Protein AF-A0A098S2Q8-F1 (afdb_monomer_lite)

Structure (mmCIF, N/CA/C/O backbone):
data_AF-A0A098S2Q8-F1
#
_entry.id   AF-A0A098S2Q8-F1
#
loop_
_atom_site.group_PDB
_atom_site.id
_atom_site.type_symbol
_atom_site.label_atom_id
_atom_site.label_alt_id
_atom_site.label_comp_id
_atom_site.label_asym_id
_atom_site.label_entity_id
_atom_site.label_seq_id
_atom_site.pdbx_PDB_ins_code
_ato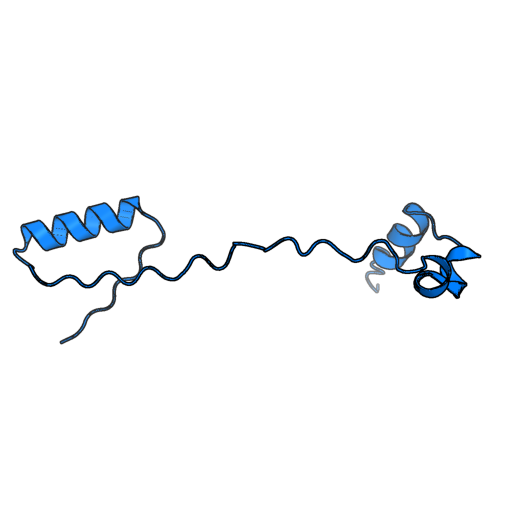m_site.Cartn_x
_atom_site.Cartn_y
_atom_site.Cartn_z
_atom_site.occupancy
_atom_site.B_iso_or_equiv
_atom_site.auth_seq_id
_atom_site.auth_comp_id
_atom_site.auth_asym_id
_atom_site.auth_atom_id
_atom_site.pdbx_PDB_model_num
ATOM 1 N N . MET A 1 1 ? -34.112 7.309 15.699 1.00 59.72 1 MET A N 1
ATOM 2 C CA . MET A 1 1 ? -33.253 8.383 15.161 1.00 59.72 1 MET A CA 1
ATOM 3 C C . MET A 1 1 ? -31.836 7.841 15.165 1.00 59.72 1 MET A C 1
ATOM 5 O O . MET A 1 1 ? -31.416 7.345 16.202 1.00 59.72 1 MET A O 1
ATOM 9 N N . THR A 1 2 ? -31.162 7.820 14.018 1.00 65.75 2 THR A N 1
ATOM 10 C CA . THR A 1 2 ? -29.878 7.119 13.842 1.00 65.75 2 THR A CA 1
ATOM 11 C C . THR A 1 2 ? -28.805 8.152 13.528 1.00 65.75 2 THR A C 1
ATOM 13 O O . THR A 1 2 ? -29.016 8.982 12.649 1.00 65.75 2 THR A O 1
ATOM 16 N N . ILE A 1 3 ? -27.694 8.133 14.266 1.00 73.38 3 ILE A N 1
ATOM 17 C CA . ILE A 1 3 ? -26.581 9.078 14.106 1.00 73.38 3 ILE A CA 1
ATOM 18 C C . ILE A 1 3 ? -25.335 8.275 13.738 1.00 73.38 3 ILE A C 1
ATOM 20 O O . ILE A 1 3 ? -24.980 7.336 14.448 1.00 73.38 3 ILE A O 1
ATOM 24 N N . THR A 1 4 ? -24.674 8.658 12.648 1.00 79.75 4 THR A N 1
ATOM 25 C CA . THR A 1 4 ? -23.410 8.061 12.199 1.00 79.75 4 THR A CA 1
ATOM 26 C C . THR A 1 4 ? -22.267 9.013 12.533 1.00 79.75 4 THR A C 1
ATOM 28 O O . THR A 1 4 ? -22.312 10.180 12.151 1.00 79.75 4 THR A O 1
ATOM 31 N N . ILE A 1 5 ? -21.247 8.525 13.242 1.00 80.56 5 ILE A N 1
ATOM 32 C CA . ILE A 1 5 ? -20.059 9.301 13.623 1.00 80.56 5 ILE A CA 1
ATOM 33 C C . ILE A 1 5 ? -18.845 8.655 12.959 1.00 80.56 5 ILE A C 1
ATOM 35 O O . ILE A 1 5 ? -18.573 7.479 13.186 1.00 80.56 5 ILE A O 1
ATOM 39 N N . GLN A 1 6 ? -18.118 9.424 12.151 1.00 79.88 6 GLN A N 1
ATOM 40 C CA . GLN A 1 6 ? -16.851 9.006 11.554 1.00 79.88 6 GLN A CA 1
ATOM 41 C C . GLN A 1 6 ? -15.696 9.648 12.323 1.00 79.88 6 GLN A C 1
ATOM 43 O O . GLN A 1 6 ? -15.699 10.854 12.567 1.00 79.88 6 GLN A O 1
ATOM 48 N N . THR A 1 7 ? -14.712 8.843 12.714 1.00 81.75 7 THR A N 1
ATOM 49 C CA . THR A 1 7 ? -13.518 9.293 13.442 1.00 81.75 7 THR A CA 1
ATOM 50 C C . THR A 1 7 ? -12.274 9.003 12.615 1.00 81.75 7 THR A C 1
ATOM 52 O O . THR A 1 7 ? -12.156 7.910 12.065 1.00 81.75 7 THR A O 1
ATOM 55 N N . ALA A 1 8 ? -11.344 9.958 12.544 1.00 80.56 8 ALA A N 1
ATOM 56 C CA . ALA A 1 8 ? -10.119 9.824 11.752 1.00 80.56 8 ALA A CA 1
ATOM 57 C C . ALA A 1 8 ? -9.104 8.853 12.379 1.00 80.56 8 ALA A C 1
ATOM 59 O O . ALA A 1 8 ? -8.369 8.167 11.673 1.00 80.56 8 ALA A O 1
ATOM 60 N N . ASP A 1 9 ? -9.065 8.795 13.707 1.00 84.00 9 ASP A N 1
ATOM 61 C CA . ASP A 1 9 ? -8.023 8.115 14.463 1.00 84.00 9 ASP A CA 1
ATOM 62 C C . ASP A 1 9 ? -8.584 7.306 15.643 1.00 84.00 9 ASP A C 1
ATOM 64 O O . ASP A 1 9 ? -9.702 7.510 16.129 1.00 84.00 9 ASP A O 1
ATOM 68 N N . LYS A 1 10 ? -7.774 6.350 16.114 1.00 82.44 10 LYS A N 1
ATOM 69 C CA . LYS A 1 10 ? -8.147 5.438 17.204 1.00 82.44 10 LYS A CA 1
ATOM 70 C C . LYS A 1 10 ? -8.286 6.154 18.552 1.00 82.44 10 LYS A C 1
ATOM 72 O O . LYS A 1 10 ? -9.064 5.700 19.391 1.00 82.44 10 LYS A O 1
ATOM 77 N N . GLU A 1 11 ? -7.568 7.255 18.773 1.00 85.62 11 GLU A N 1
ATOM 78 C CA . GLU A 1 11 ? -7.660 8.011 20.026 1.00 85.62 11 GLU A CA 1
ATOM 79 C C . GLU A 1 11 ? -8.969 8.803 20.104 1.00 85.62 11 GLU A C 1
ATOM 81 O O . GLU A 1 11 ? -9.634 8.803 21.144 1.00 85.62 11 GLU A O 1
ATOM 86 N N . ALA A 1 12 ? -9.390 9.424 18.999 1.00 82.38 12 ALA A N 1
ATOM 87 C CA . ALA A 1 12 ? -10.6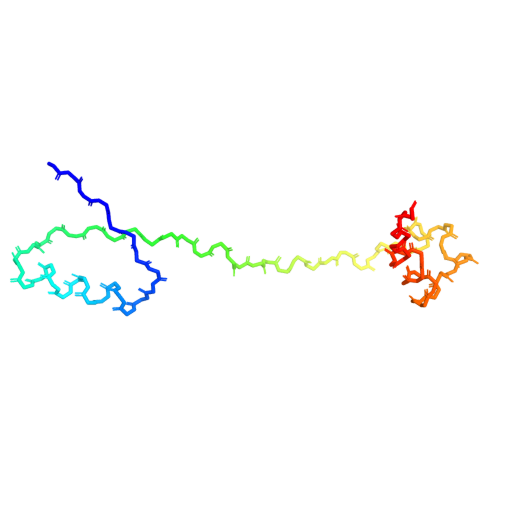90 10.075 18.887 1.00 82.38 12 ALA A CA 1
ATOM 88 C C . ALA A 1 12 ? -11.842 9.084 19.102 1.00 82.38 12 ALA A C 1
ATOM 90 O O . ALA A 1 12 ? -12.770 9.385 19.857 1.00 82.38 12 ALA A O 1
ATOM 91 N N . LEU A 1 13 ? -11.752 7.875 18.533 1.00 86.50 13 LEU A N 1
ATOM 92 C CA . LEU A 1 13 ? -12.732 6.811 18.775 1.00 86.50 13 LEU A CA 1
ATOM 93 C C . LEU A 1 13 ? -12.842 6.466 20.269 1.00 86.50 13 LEU A C 1
ATOM 95 O O . LEU A 1 13 ? -13.948 6.355 20.798 1.00 86.50 13 LEU A O 1
ATOM 99 N N . ALA A 1 14 ? -11.713 6.341 20.975 1.00 84.50 14 ALA A N 1
ATOM 100 C CA . ALA A 1 14 ? -11.702 6.027 22.404 1.00 84.50 14 ALA A CA 1
ATOM 101 C C . ALA A 1 14 ? -12.365 7.126 23.256 1.00 84.50 14 ALA A C 1
ATOM 103 O O . ALA A 1 14 ? -13.120 6.821 24.182 1.00 84.50 14 ALA A O 1
ATOM 104 N N . LYS A 1 15 ? -12.137 8.403 22.922 1.00 87.44 15 LYS A N 1
ATOM 105 C CA . LYS A 1 15 ? -12.784 9.545 23.594 1.00 87.44 15 LYS A CA 1
ATOM 106 C C . LYS A 1 15 ? -14.299 9.536 23.387 1.00 87.44 15 LYS A C 1
ATOM 108 O O . LYS A 1 15 ? -15.043 9.705 24.352 1.00 87.44 15 LYS A O 1
ATOM 113 N N . VAL A 1 16 ? -14.754 9.277 22.160 1.00 86.25 16 VAL A N 1
ATOM 114 C CA . VAL A 1 16 ? -16.186 9.180 21.833 1.00 86.25 16 VAL A CA 1
ATOM 115 C C . VAL A 1 16 ? -16.830 7.993 22.552 1.00 86.25 16 VAL A C 1
ATOM 117 O O . VAL A 1 16 ? -17.884 8.148 23.163 1.00 86.25 16 VAL A O 1
ATOM 120 N N . LEU A 1 17 ? -16.179 6.828 22.572 1.00 84.94 17 LEU A N 1
ATOM 121 C CA . LEU A 1 17 ? -16.676 5.659 23.305 1.00 84.94 17 LEU A CA 1
ATOM 122 C C . LEU A 1 17 ? -16.785 5.920 24.811 1.00 84.94 17 LEU A C 1
ATOM 124 O O . LEU A 1 17 ? -17.760 5.501 25.430 1.00 84.94 17 LEU A O 1
ATOM 128 N N . ASN A 1 18 ? -15.823 6.629 25.404 1.00 86.06 18 ASN A N 1
ATOM 129 C CA . ASN A 1 18 ? -15.899 7.009 26.814 1.00 86.06 18 ASN A CA 1
ATOM 130 C C . ASN A 1 18 ? -17.050 7.984 27.083 1.00 86.06 18 ASN A C 1
ATOM 132 O O . ASN A 1 18 ? -17.788 7.780 28.043 1.00 86.06 18 ASN A O 1
ATOM 136 N N . LEU A 1 19 ? -17.269 8.976 26.217 1.00 86.31 19 LEU A N 1
ATOM 137 C CA . LEU A 1 19 ? -18.412 9.884 26.327 1.00 86.31 19 LEU A CA 1
ATOM 138 C C . LEU A 1 19 ? -19.745 9.119 26.270 1.00 86.31 19 LEU A C 1
ATOM 140 O O . LEU A 1 19 ? -20.602 9.292 27.135 1.00 86.31 19 LEU A O 1
ATOM 144 N N . LEU A 1 20 ? -19.908 8.219 25.298 1.00 85.50 20 LEU A N 1
ATOM 145 C CA . LEU A 1 20 ? -21.130 7.422 25.148 1.00 85.50 20 LEU A CA 1
ATOM 146 C C . LEU A 1 20 ? -21.385 6.524 26.370 1.00 85.50 20 LEU A C 1
ATOM 148 O O . LEU A 1 20 ? -22.526 6.405 26.816 1.00 85.50 20 LEU A O 1
ATOM 152 N N . LYS A 1 21 ? -20.324 5.967 26.970 1.00 82.69 21 LYS A N 1
ATOM 153 C CA . LYS A 1 21 ? -20.414 5.216 28.233 1.00 82.69 21 LYS A CA 1
ATOM 154 C C . LYS A 1 21 ? -20.863 6.094 29.401 1.00 82.69 21 LYS A C 1
ATOM 156 O O . LYS A 1 21 ? -21.710 5.661 30.175 1.00 82.69 21 LYS A O 1
ATOM 161 N N . THR A 1 22 ? -20.344 7.321 29.523 1.00 87.50 22 THR A N 1
ATOM 162 C CA . THR A 1 22 ? -20.779 8.253 30.587 1.00 87.50 22 THR A CA 1
ATOM 163 C C . THR A 1 22 ? -22.246 8.660 30.456 1.00 87.50 22 THR A C 1
ATOM 165 O O . THR A 1 22 ? -22.892 8.940 31.459 1.00 87.50 22 THR A O 1
ATOM 168 N N . LEU A 1 23 ? -22.788 8.634 29.236 1.00 83.88 23 LEU A N 1
ATOM 169 C CA . LEU A 1 23 ? -24.191 8.927 28.943 1.00 83.88 23 LEU A CA 1
ATOM 170 C C . LEU A 1 23 ? -25.119 7.708 29.121 1.00 83.88 23 LEU A C 1
ATOM 172 O O . LEU A 1 23 ? -26.314 7.819 28.861 1.00 83.88 23 LEU A O 1
ATOM 176 N N . GLY A 1 24 ? -24.597 6.552 29.553 1.00 80.38 24 GLY A N 1
ATOM 177 C CA . GLY A 1 24 ? -25.392 5.341 29.786 1.00 80.38 24 GLY A CA 1
ATOM 178 C C . GLY A 1 24 ? -25.887 4.660 28.505 1.00 80.38 24 GLY A C 1
ATOM 179 O O . GLY A 1 24 ? -26.911 3.977 28.523 1.00 80.38 24 GLY A O 1
ATOM 180 N N . ILE A 1 25 ? -25.201 4.868 27.377 1.00 77.62 25 ILE A N 1
ATOM 181 C CA . ILE A 1 25 ? -25.565 4.265 26.092 1.00 77.62 25 ILE A CA 1
ATOM 182 C C . ILE A 1 25 ? -24.891 2.894 25.979 1.00 77.62 25 ILE A C 1
ATOM 184 O O . ILE A 1 25 ? -23.677 2.794 25.804 1.00 77.62 25 ILE A O 1
ATOM 188 N N . ASN A 1 26 ? -25.694 1.830 26.046 1.00 68.88 26 ASN A N 1
ATOM 189 C CA . ASN A 1 26 ? -25.195 0.449 26.112 1.00 68.88 26 ASN A CA 1
ATOM 190 C C . ASN A 1 26 ? -25.122 -0.239 24.736 1.00 68.88 26 ASN A C 1
ATOM 192 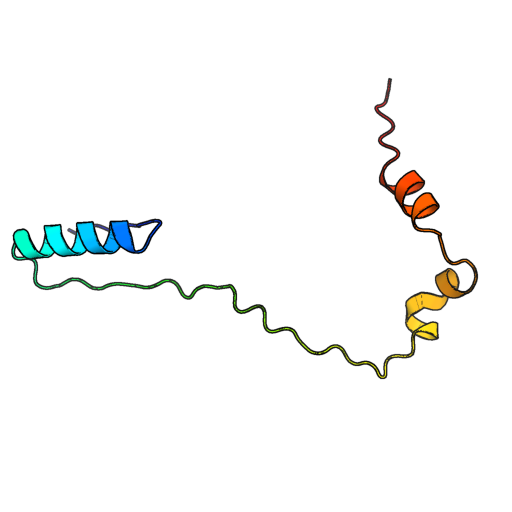O O . ASN A 1 26 ? -24.500 -1.290 24.605 1.00 68.88 26 ASN A O 1
ATOM 196 N N . SER A 1 27 ? -25.756 0.333 23.707 1.00 64.38 27 SER A N 1
ATOM 197 C CA . SER A 1 27 ? -25.803 -0.229 22.354 1.00 64.38 27 SER A CA 1
ATOM 198 C C . SER A 1 27 ? -24.928 0.587 21.404 1.00 64.38 27 SER A C 1
ATOM 200 O O . SER A 1 27 ? -25.393 1.542 20.781 1.00 64.38 27 SER A O 1
ATOM 202 N N . VAL A 1 28 ? -23.655 0.216 21.288 1.00 72.00 28 VAL A N 1
ATOM 203 C CA . VAL A 1 28 ? -22.739 0.807 20.305 1.00 72.00 28 VAL A CA 1
ATOM 204 C C . VAL A 1 28 ? -22.298 -0.285 19.340 1.00 72.00 28 VAL A C 1
ATOM 206 O O . VAL A 1 28 ? -21.688 -1.267 19.752 1.00 72.00 28 VAL A O 1
ATOM 209 N N . ASN A 1 29 ? -22.611 -0.112 18.056 1.00 74.00 29 ASN A N 1
ATOM 210 C CA . ASN A 1 29 ? -22.093 -0.957 16.987 1.00 74.00 29 ASN A CA 1
ATOM 211 C C . ASN A 1 29 ? -20.927 -0.224 16.315 1.00 74.00 29 ASN A C 1
ATOM 213 O O . ASN A 1 29 ? -21.123 0.852 15.753 1.00 74.00 29 ASN A O 1
ATOM 217 N N . VAL A 1 30 ? -19.719 -0.779 16.408 1.00 76.62 30 VAL A N 1
ATOM 218 C CA . VAL A 1 30 ? -18.516 -0.199 15.801 1.00 76.62 30 VAL A CA 1
ATOM 219 C C . VAL A 1 30 ? -18.240 -0.935 14.496 1.00 76.62 30 VAL A C 1
ATOM 221 O O . VAL A 1 30 ? -17.823 -2.090 14.513 1.00 76.62 30 VAL A O 1
ATOM 224 N N . GLN A 1 31 ? -18.455 -0.264 13.366 1.00 72.00 31 GLN A N 1
ATOM 225 C CA . GLN A 1 31 ? -18.004 -0.750 12.065 1.00 72.00 31 GLN A CA 1
ATOM 226 C C . GLN A 1 31 ? -16.590 -0.236 11.809 1.00 72.00 31 GLN A C 1
ATOM 228 O O . GLN A 1 31 ? -16.363 0.958 11.632 1.00 72.00 31 GLN A O 1
ATOM 233 N N . LEU A 1 32 ? -15.628 -1.155 11.839 1.00 70.44 32 LEU A N 1
ATOM 234 C CA . LEU A 1 32 ? -14.278 -0.903 11.358 1.00 70.44 32 LEU A CA 1
ATOM 235 C C . LEU A 1 32 ? -14.299 -1.117 9.848 1.00 70.44 32 LEU A C 1
ATOM 237 O O . LEU A 1 32 ? -14.507 -2.243 9.396 1.00 70.44 32 LEU A O 1
ATOM 241 N N . GLU A 1 33 ? -14.087 -0.050 9.081 1.00 67.50 33 GLU A N 1
ATOM 242 C CA . GLU A 1 33 ? -13.798 -0.201 7.658 1.00 67.50 33 GLU A CA 1
ATOM 243 C C . GLU A 1 33 ? -12.533 -1.061 7.518 1.00 67.50 33 GLU A C 1
ATOM 245 O O . GLU A 1 33 ? -11.530 -0.795 8.200 1.00 67.50 33 GLU A O 1
ATOM 250 N N . PRO A 1 34 ? -12.557 -2.124 6.695 1.00 61.94 34 PRO A N 1
ATOM 251 C CA . PRO A 1 34 ? -11.368 -2.912 6.450 1.00 61.94 34 PRO A CA 1
ATOM 252 C C . PRO A 1 34 ? -10.316 -1.983 5.855 1.00 61.94 34 PRO A C 1
ATOM 254 O O . PRO A 1 34 ? -10.530 -1.359 4.820 1.00 61.94 34 PRO A O 1
ATOM 257 N N . SER A 1 35 ? -9.175 -1.883 6.534 1.00 57.12 35 SER A N 1
ATOM 258 C CA . SER A 1 35 ? -7.990 -1.192 6.036 1.00 57.12 35 SER A CA 1
ATOM 259 C C . SER A 1 35 ? -7.616 -1.793 4.681 1.00 57.12 35 SER A C 1
ATOM 261 O O . SER A 1 35 ? -6.951 -2.830 4.619 1.00 57.12 35 SER A O 1
ATOM 263 N N . THR A 1 36 ? -8.052 -1.166 3.588 1.00 57.69 36 THR A N 1
ATOM 264 C CA . THR A 1 36 ? -7.683 -1.512 2.212 1.00 57.69 36 THR A CA 1
ATOM 265 C C . THR A 1 36 ? -6.245 -1.075 1.963 1.00 57.69 36 THR A C 1
ATOM 267 O O . THR A 1 36 ? -5.977 -0.138 1.224 1.00 57.69 36 THR A O 1
ATOM 270 N N . ALA A 1 37 ? -5.310 -1.707 2.660 1.00 56.44 37 ALA A N 1
ATOM 271 C CA . ALA A 1 37 ? -3.880 -1.531 2.465 1.00 56.44 37 ALA A CA 1
ATOM 272 C C . ALA A 1 37 ? -3.134 -2.756 3.010 1.00 56.44 37 ALA A C 1
ATOM 274 O O . ALA A 1 37 ? -2.171 -2.647 3.761 1.00 56.44 37 ALA A O 1
ATOM 275 N N . SER A 1 38 ? -3.601 -3.954 2.661 1.00 58.31 38 SER A N 1
ATOM 276 C CA . SER A 1 38 ? -2.654 -5.050 2.473 1.00 58.31 38 SER A CA 1
ATOM 277 C C . SER 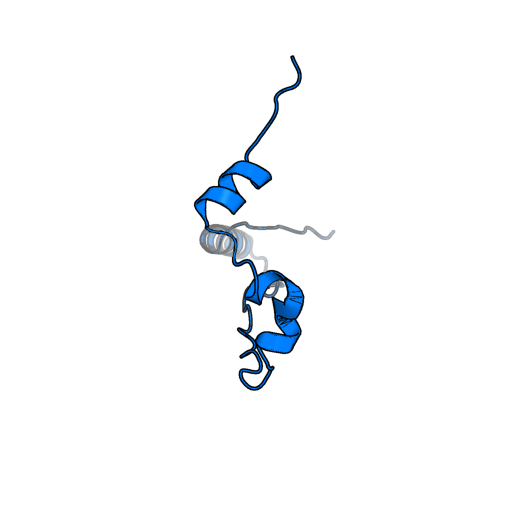A 1 38 ? -2.472 -5.172 0.972 1.00 58.31 38 SER A C 1
ATOM 279 O O . SER A 1 38 ? -3.188 -5.897 0.290 1.00 58.31 38 SER A O 1
ATOM 281 N N . GLU A 1 39 ? -1.569 -4.360 0.430 1.00 62.12 39 GLU A N 1
ATOM 282 C CA . GLU A 1 39 ? -1.047 -4.612 -0.905 1.00 62.12 39 GLU A CA 1
ATOM 283 C C . GLU A 1 39 ? -0.382 -5.986 -0.843 1.00 62.12 39 GLU A C 1
ATOM 285 O O . GLU A 1 39 ? 0.725 -6.158 -0.331 1.00 62.12 39 GLU A O 1
ATOM 290 N N . SER A 1 40 ? -1.111 -7.010 -1.278 1.00 64.06 40 SER A N 1
ATOM 291 C CA . SER A 1 40 ? -0.539 -8.325 -1.479 1.00 64.06 40 SER A CA 1
ATOM 292 C C . SER A 1 40 ? 0.468 -8.171 -2.609 1.00 64.06 40 SER A C 1
ATOM 294 O O . SER A 1 40 ? 0.079 -8.063 -3.772 1.00 64.06 40 SER A O 1
ATOM 296 N N . TYR A 1 41 ? 1.755 -8.101 -2.278 1.00 64.62 41 TYR A N 1
ATOM 297 C CA . TYR A 1 41 ? 2.816 -8.146 -3.273 1.00 64.62 41 TYR A CA 1
ATOM 298 C C . TYR A 1 41 ? 2.703 -9.476 -4.020 1.00 64.62 41 TYR A C 1
ATOM 300 O O . TYR A 1 41 ? 3.132 -10.525 -3.536 1.00 64.62 41 TYR A O 1
ATOM 308 N N . ILE A 1 42 ? 2.074 -9.447 -5.193 1.00 72.12 42 ILE A N 1
ATOM 309 C CA . ILE A 1 42 ? 1.994 -10.610 -6.065 1.00 72.12 42 ILE A CA 1
ATOM 310 C C . ILE A 1 42 ? 3.397 -10.802 -6.629 1.00 72.12 42 ILE A C 1
ATOM 312 O O . ILE A 1 42 ? 3.934 -9.932 -7.317 1.00 72.12 42 ILE A O 1
ATOM 316 N N . LYS A 1 43 ? 4.024 -11.934 -6.303 1.00 73.12 43 LYS A N 1
ATOM 317 C CA . LYS A 1 43 ? 5.320 -12.300 -6.871 1.00 73.12 43 LYS A CA 1
ATOM 318 C C . LYS A 1 43 ? 5.134 -12.457 -8.380 1.00 73.12 43 LYS A C 1
ATOM 320 O O . LYS A 1 43 ? 4.508 -13.414 -8.822 1.00 73.12 43 LYS A O 1
ATOM 325 N N . GLY A 1 44 ? 5.657 -11.502 -9.145 1.00 71.69 44 GLY A N 1
ATOM 326 C CA . GLY A 1 44 ? 5.642 -11.562 -10.602 1.00 71.69 44 GLY A CA 1
ATOM 327 C C . GLY A 1 44 ? 6.339 -12.821 -11.116 1.00 71.69 44 GLY A C 1
ATOM 328 O O . GLY A 1 44 ? 7.279 -13.329 -10.491 1.00 71.69 44 GLY A O 1
ATOM 329 N N . ASP A 1 45 ? 5.868 -13.321 -12.254 1.00 77.44 45 ASP A N 1
ATOM 330 C CA . ASP A 1 45 ? 6.481 -14.457 -12.926 1.00 77.44 45 ASP A CA 1
ATOM 331 C C . ASP A 1 45 ? 7.833 -14.041 -13.526 1.00 77.44 45 ASP A C 1
ATOM 333 O O . ASP A 1 45 ? 7.912 -13.217 -14.437 1.00 77.44 45 ASP A O 1
ATOM 337 N N . LYS A 1 46 ? 8.916 -14.600 -12.975 1.00 73.44 46 LYS A N 1
ATOM 338 C CA . LYS A 1 46 ? 10.293 -14.329 -13.414 1.00 73.44 46 LYS A CA 1
ATOM 339 C C . LYS A 1 46 ? 10.715 -15.168 -14.621 1.00 73.44 46 LYS A C 1
ATOM 341 O O . LYS A 1 46 ? 11.849 -15.029 -15.065 1.00 73.44 46 LYS A O 1
ATOM 346 N N . SER A 1 47 ? 9.850 -16.058 -15.108 1.00 80.88 47 SER A N 1
ATOM 347 C CA . SER A 1 47 ? 10.116 -16.883 -16.288 1.00 80.88 47 SER A CA 1
ATOM 348 C C . SER A 1 47 ? 9.776 -16.181 -17.604 1.00 80.88 47 SER A C 1
ATOM 350 O O . SER A 1 47 ? 10.126 -16.686 -18.670 1.00 80.88 47 SER A O 1
ATOM 352 N N . ILE A 1 48 ? 9.132 -15.009 -17.544 1.00 75.75 48 ILE A N 1
ATOM 353 C CA . ILE A 1 48 ? 8.801 -14.236 -18.738 1.00 75.75 48 ILE A CA 1
ATOM 354 C C . ILE A 1 48 ? 10.094 -13.789 -19.426 1.00 75.75 48 ILE A C 1
ATOM 356 O O . ILE A 1 48 ? 10.955 -13.172 -18.797 1.00 75.75 48 ILE A O 1
ATOM 360 N N . ASP A 1 49 ? 10.204 -14.077 -20.725 1.00 73.06 49 ASP A N 1
ATOM 361 C CA . ASP A 1 49 ? 11.336 -13.651 -21.542 1.00 73.06 49 ASP A CA 1
ATOM 362 C C . ASP A 1 49 ? 11.367 -12.113 -21.655 1.00 73.06 49 ASP A C 1
ATOM 364 O O . ASP A 1 49 ? 10.487 -11.512 -22.288 1.00 73.06 49 ASP A O 1
ATOM 368 N N . PRO A 1 50 ? 12.384 -11.447 -21.080 1.00 68.62 50 PRO A N 1
ATOM 369 C CA . PRO A 1 50 ? 12.504 -9.999 -21.160 1.00 68.62 50 PRO A CA 1
ATOM 370 C C . PRO A 1 50 ? 12.724 -9.524 -22.603 1.00 68.62 50 PRO A C 1
ATOM 372 O O . PRO A 1 50 ? 12.365 -8.398 -22.937 1.00 68.62 50 PRO A O 1
ATOM 375 N N . THR A 1 51 ? 13.255 -10.368 -23.490 1.00 71.94 51 THR A N 1
ATOM 376 C CA . THR A 1 51 ? 13.487 -10.021 -24.899 1.00 71.94 51 THR A CA 1
ATOM 377 C C . THR A 1 51 ? 12.170 -9.808 -25.633 1.00 71.94 51 THR A C 1
ATOM 379 O O . THR A 1 51 ? 12.023 -8.834 -26.373 1.00 71.94 51 THR A O 1
ATOM 382 N N . SER A 1 52 ? 11.182 -10.668 -25.374 1.00 70.81 52 SER A N 1
ATOM 383 C CA . SER A 1 52 ? 9.823 -10.509 -25.890 1.00 70.81 52 SER A CA 1
ATOM 384 C C . SER A 1 52 ? 9.121 -9.270 -25.327 1.00 70.81 52 SER A C 1
ATOM 386 O O . SER A 1 52 ? 8.358 -8.632 -26.049 1.00 70.81 52 SER A O 1
ATOM 388 N N . LEU A 1 53 ? 9.350 -8.921 -24.057 1.00 69.94 53 LEU A N 1
ATOM 389 C CA . LEU A 1 53 ? 8.687 -7.775 -23.419 1.00 69.94 53 LEU A CA 1
ATOM 390 C C . LEU A 1 53 ? 9.281 -6.432 -23.843 1.00 69.94 53 LEU A C 1
ATOM 392 O O . LEU A 1 53 ? 8.561 -5.458 -24.048 1.00 69.94 53 LEU A O 1
ATOM 396 N N . PHE A 1 54 ? 10.603 -6.381 -23.971 1.00 71.56 54 PHE A N 1
ATOM 397 C CA . PHE A 1 54 ? 11.341 -5.155 -24.248 1.00 71.56 54 PHE A CA 1
ATOM 398 C C . PHE A 1 54 ? 11.786 -5.053 -25.707 1.00 71.56 54 PHE A C 1
ATOM 400 O O . PHE A 1 54 ? 12.553 -4.152 -26.023 1.00 71.56 54 PHE A O 1
ATOM 407 N N . GLY A 1 55 ? 11.293 -5.926 -26.597 1.00 73.62 55 GLY A N 1
ATOM 408 C CA . GLY A 1 55 ? 11.587 -6.027 -28.034 1.00 73.62 55 GLY A CA 1
ATOM 409 C C . GLY A 1 55 ? 12.454 -4.908 -28.621 1.00 73.62 55 GLY A C 1
ATOM 410 O O . GLY A 1 55 ? 13.680 -5.001 -28.638 1.00 73.62 55 GLY A O 1
ATOM 411 N N . ILE A 1 56 ? 11.822 -3.828 -29.088 1.00 65.56 56 ILE A N 1
AT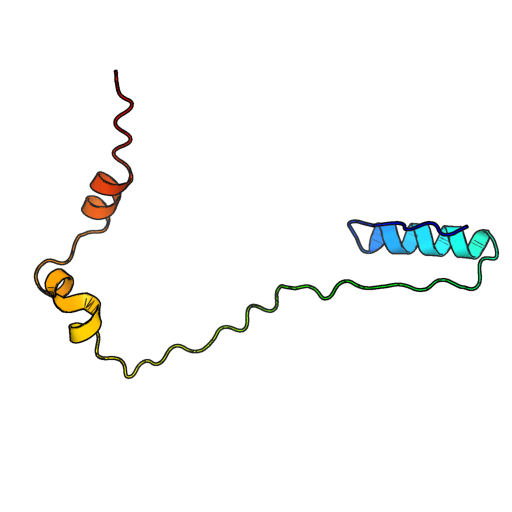OM 412 C CA . ILE A 1 56 ? 12.477 -2.693 -29.769 1.00 65.56 56 ILE A CA 1
ATOM 413 C C . ILE A 1 56 ? 13.364 -1.868 -28.813 1.00 65.56 56 ILE A C 1
ATOM 415 O O . ILE A 1 56 ? 14.369 -1.293 -29.229 1.00 65.56 56 ILE A O 1
ATOM 419 N N . TRP A 1 57 ? 13.024 -1.839 -27.523 1.00 67.12 57 TRP A N 1
ATOM 420 C CA . TRP A 1 57 ? 13.765 -1.121 -26.481 1.00 67.12 57 TRP A CA 1
ATOM 421 C C . TRP A 1 57 ? 15.064 -1.836 -26.090 1.00 67.12 57 TRP A C 1
ATOM 423 O O . TRP A 1 57 ? 16.003 -1.174 -25.664 1.00 67.12 57 TRP A O 1
ATOM 433 N N . SER A 1 58 ? 15.162 -3.156 -26.285 1.00 69.69 58 SER A N 1
ATOM 434 C CA . SER A 1 58 ? 16.394 -3.921 -26.041 1.00 69.69 58 SER A CA 1
ATOM 435 C C . SER A 1 58 ? 17.527 -3.515 -26.987 1.00 69.69 58 SER A C 1
ATOM 437 O O . SER A 1 58 ? 18.687 -3.478 -26.587 1.00 69.69 58 SER A O 1
ATOM 439 N N . LYS A 1 59 ? 17.189 -3.160 -28.235 1.00 74.25 59 LYS A N 1
ATOM 440 C CA . LYS A 1 59 ? 18.152 -2.740 -29.265 1.00 74.25 59 LYS A CA 1
ATOM 441 C C . LYS A 1 59 ? 18.611 -1.294 -29.087 1.00 74.25 59 LYS A C 1
ATOM 443 O O . LYS A 1 59 ? 19.717 -0.950 -29.489 1.00 74.25 59 LYS A O 1
ATOM 448 N N . HIS A 1 60 ? 17.768 -0.463 -28.478 1.00 75.56 60 HIS A N 1
ATOM 449 C CA . HIS A 1 60 ? 18.042 0.948 -28.220 1.00 75.56 60 HIS A CA 1
ATOM 450 C C . HIS A 1 60 ? 17.598 1.322 -26.800 1.00 75.56 60 HIS A C 1
ATOM 452 O O . HIS A 1 60 ? 16.587 2.015 -26.634 1.00 75.56 60 HIS A O 1
ATOM 458 N N . PRO A 1 61 ? 18.318 0.851 -25.765 1.00 75.31 61 PRO A N 1
ATOM 459 C CA . PRO A 1 61 ? 17.962 1.155 -24.390 1.00 75.31 61 PRO A CA 1
ATOM 460 C C . PRO A 1 61 ? 18.099 2.658 -24.157 1.00 75.31 61 PRO A C 1
ATOM 462 O O . PRO A 1 61 ? 19.162 3.243 -24.374 1.00 75.31 61 PRO A O 1
ATOM 465 N N . LYS A 1 62 ? 17.011 3.296 -23.720 1.00 78.56 62 LYS A N 1
ATOM 466 C CA . LYS A 1 62 ? 17.051 4.705 -23.332 1.00 78.56 62 LYS A CA 1
ATOM 467 C C . LYS A 1 62 ? 17.756 4.843 -21.991 1.00 78.56 62 LYS A C 1
ATOM 469 O O . LYS A 1 62 ? 17.465 4.099 -21.054 1.00 78.56 62 LYS A O 1
ATOM 474 N N . THR A 1 63 ? 18.637 5.829 -21.873 1.00 82.38 63 THR A N 1
ATOM 475 C CA . THR A 1 63 ? 19.209 6.183 -20.571 1.00 82.38 63 THR A CA 1
ATOM 476 C C . THR A 1 63 ? 18.168 6.912 -19.721 1.00 82.38 63 THR A C 1
ATOM 478 O O . THR A 1 63 ? 17.240 7.539 -20.241 1.00 82.38 63 THR A O 1
ATOM 481 N N . LEU A 1 64 ? 18.321 6.866 -18.394 1.00 80.50 64 LEU A N 1
ATOM 482 C CA . LEU A 1 64 ? 17.430 7.598 -17.483 1.00 80.50 64 LEU A CA 1
ATOM 483 C C . LEU A 1 64 ? 17.404 9.101 -17.792 1.00 80.50 64 LEU A C 1
ATOM 485 O O . LEU A 1 64 ? 16.364 9.739 -17.662 1.00 80.50 64 LEU A O 1
ATOM 489 N N . GLU A 1 65 ? 18.529 9.657 -18.234 1.00 80.81 65 GLU A N 1
ATOM 490 C CA . GLU A 1 65 ? 18.656 11.056 -18.645 1.00 80.81 65 GLU A CA 1
ATOM 491 C C . GLU A 1 65 ? 17.801 11.363 -19.879 1.00 80.81 65 GLU A C 1
ATOM 493 O O . GLU A 1 65 ? 17.067 12.346 -19.878 1.00 80.81 65 GLU A O 1
ATOM 498 N N . GLN A 1 66 ? 17.806 10.489 -20.892 1.00 80.88 66 GLN A N 1
ATOM 499 C CA . GLN A 1 66 ? 16.970 10.634 -22.091 1.00 80.88 66 GLN A CA 1
ATOM 500 C C . GLN A 1 66 ? 15.474 10.517 -21.776 1.00 80.88 66 GLN A C 1
ATOM 502 O O . GLN A 1 66 ? 14.656 11.261 -22.324 1.00 80.88 66 GLN A O 1
ATOM 507 N N . VAL A 1 67 ? 15.106 9.592 -20.881 1.00 79.75 67 VAL A N 1
ATOM 508 C CA . VAL A 1 67 ? 13.719 9.439 -20.416 1.00 79.75 67 VAL A CA 1
ATOM 509 C C . VAL A 1 67 ? 13.268 10.701 -19.687 1.00 79.75 67 VAL A C 1
ATOM 511 O O . VAL A 1 67 ? 12.203 11.228 -19.998 1.00 79.75 67 VAL A O 1
ATOM 514 N N . ARG A 1 68 ? 14.092 11.228 -18.773 1.00 80.31 68 ARG A N 1
ATOM 515 C CA . ARG A 1 68 ? 13.802 12.470 -18.043 1.00 80.31 68 ARG A CA 1
ATOM 516 C C . ARG A 1 68 ? 13.707 13.667 -18.978 1.00 80.31 68 ARG A C 1
ATOM 518 O O . ARG A 1 68 ? 12.758 14.424 -18.859 1.00 80.31 68 ARG A O 1
ATOM 525 N N . ALA A 1 69 ? 14.622 13.807 -19.933 1.00 80.25 69 ALA A N 1
ATOM 526 C CA . ALA A 1 69 ? 14.571 14.892 -20.907 1.00 80.25 69 ALA A CA 1
ATOM 527 C C . ALA A 1 69 ? 13.271 14.861 -21.726 1.00 80.25 69 ALA A C 1
ATOM 529 O O . ALA A 1 69 ? 12.650 15.893 -21.908 1.00 80.25 69 ALA A O 1
ATOM 530 N N . THR A 1 70 ? 12.810 13.683 -22.159 1.00 74.81 70 THR A N 1
ATOM 531 C CA . THR A 1 70 ? 11.584 13.572 -22.974 1.00 74.81 70 THR A CA 1
ATOM 532 C C . THR A 1 70 ? 10.307 13.739 -22.144 1.00 74.81 70 THR A C 1
ATOM 534 O O . THR A 1 70 ? 9.354 14.367 -22.588 1.00 74.81 70 THR A O 1
ATOM 537 N N . ALA A 1 71 ? 10.258 13.148 -20.948 1.00 76.31 71 ALA A N 1
ATOM 538 C CA . ALA A 1 71 ? 9.063 13.155 -20.102 1.00 76.31 71 ALA A CA 1
ATOM 539 C C . ALA A 1 71 ? 8.890 14.463 -19.316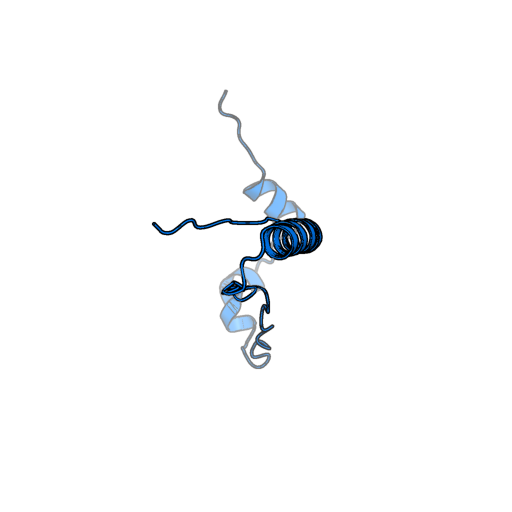 1.00 76.31 71 ALA A C 1
ATOM 541 O O . ALA A 1 71 ? 7.781 14.793 -18.902 1.00 76.31 71 ALA A O 1
ATOM 542 N N . TRP A 1 72 ? 9.990 15.180 -19.077 1.00 67.81 72 TRP A N 1
ATOM 543 C CA . TRP A 1 72 ? 10.031 16.386 -18.254 1.00 67.81 72 TRP A CA 1
ATOM 544 C C . TRP A 1 72 ? 10.319 17.659 -19.047 1.00 67.81 72 TRP A C 1
ATOM 546 O O . TRP A 1 72 ? 10.419 18.721 -18.430 1.00 67.81 72 TRP A O 1
ATOM 556 N N . ASP A 1 73 ? 10.392 17.581 -20.382 1.00 64.44 73 ASP A N 1
ATOM 557 C CA . ASP A 1 73 ? 10.290 18.752 -21.258 1.00 64.44 73 ASP A CA 1
ATOM 558 C C . ASP A 1 73 ? 8.859 19.297 -21.175 1.00 64.44 73 ASP A C 1
ATOM 560 O O . ASP A 1 73 ? 8.024 19.136 -22.064 1.00 64.44 73 ASP A O 1
ATOM 564 N N . ARG A 1 74 ? 8.548 19.923 -20.035 1.00 59.72 74 ARG A N 1
ATOM 565 C CA . ARG A 1 74 ? 7.460 20.881 -19.932 1.00 59.72 74 ARG A CA 1
ATOM 566 C C . ARG A 1 74 ? 7.894 22.063 -20.783 1.00 59.72 74 ARG A C 1
ATOM 568 O O . ARG A 1 74 ? 8.399 23.052 -20.253 1.00 59.72 74 ARG A O 1
ATOM 575 N N . LYS A 1 75 ? 7.699 21.964 -22.097 1.00 60.91 75 LYS A N 1
ATOM 576 C CA . LYS A 1 75 ? 7.532 23.157 -22.913 1.00 60.91 75 LYS A CA 1
ATOM 577 C C . LYS A 1 75 ? 6.322 23.876 -22.340 1.00 60.91 75 LYS A C 1
ATOM 579 O O . LYS A 1 75 ? 5.184 23.559 -22.663 1.00 60.91 75 LYS A O 1
ATOM 584 N N . PHE A 1 76 ? 6.574 24.778 -21.400 1.00 56.25 76 PHE A N 1
ATOM 585 C CA . PHE A 1 76 ? 5.669 25.880 -21.165 1.00 56.25 76 PHE A CA 1
ATOM 586 C C . PHE A 1 76 ? 5.625 26.613 -22.503 1.00 56.25 76 PHE A C 1
ATOM 588 O O . PHE A 1 76 ? 6.623 27.207 -22.914 1.00 56.25 76 PHE A O 1
ATOM 595 N N . GLU A 1 77 ? 4.529 26.416 -23.236 1.00 51.03 77 GLU A N 1
ATOM 596 C CA . GLU A 1 77 ? 4.214 27.216 -24.413 1.00 51.03 77 GLU A CA 1
ATOM 597 C C . GLU A 1 77 ? 4.334 28.690 -24.007 1.00 51.03 77 GLU A C 1
ATOM 599 O O . GLU A 1 77 ? 3.778 29.103 -22.985 1.00 51.03 77 GLU A O 1
ATOM 604 N N . GLN A 1 78 ? 5.172 29.423 -24.745 1.00 43.06 78 GLN A N 1
ATOM 605 C CA . GLN A 1 78 ? 5.279 30.879 -24.663 1.00 43.06 78 GLN A CA 1
ATOM 606 C C . GLN A 1 78 ? 4.073 31.527 -25.332 1.00 43.06 78 GLN A C 1
ATOM 608 O O . GLN A 1 78 ? 3.640 30.991 -26.378 1.00 43.06 78 GLN A O 1
#

Sequence (78 aa):
MTITIQTADKEALAKVLNLLKTLGINSVNVQLEPSTASESYIKGDKSIDPTSLFGIWSKHPKTLEQVRATAWDRKFEQ

Radius of gyration: 27.06 Å; chains: 1; bounding box: 52×48×60 Å

Secondary structure (DSSP, 8-state):
-------SSHHHHHHHHHHHHHTT---------------------TTS-HHHHHHHHHHSPPPHHHHHHHHH------

Foldseek 3Di:
DDDDDDDPDPVVVVVVVVVCVVVVNPDDDDDDDPPPPPPPPDPDDPPDDVCVVCVVCVVPPDDPVNVCCVVVPPPPPD

pLDDT: mean 73.5, std 9.54, range [43.06, 87.5]

Organism: NCBI:txid1524460